Protein AF-A0AAU4BIF1-F1 (afdb_monomer)

Secondary structure (DSSP, 8-state):
------PPPPTT--S-S-TTEEEEEEEEEEETTEEEEEEEEEETTSPPEEEEESSS-EEE-GGGHHHHHHHHHHTT-HHHHHHHHHHHHHHHHHHHHHHH--

Structure (mmCIF, N/CA/C/O backbone):
data_AF-A0AAU4BIF1-F1
#
_entry.id   AF-A0AAU4BIF1-F1
#
loop_
_atom_site.group_PDB
_atom_site.id
_atom_site.type_symbol
_atom_site.label_atom_id
_atom_site.label_alt_id
_atom_site.label_comp_id
_atom_site.label_asym_id
_atom_site.label_entity_id
_atom_site.label_seq_id
_atom_site.pdbx_PDB_ins_code
_atom_site.Cartn_x
_atom_site.Cartn_y
_atom_site.Cartn_z
_atom_site.occupancy
_atom_site.B_iso_or_equiv
_atom_site.auth_seq_id
_atom_site.auth_comp_id
_atom_site.auth_asym_id
_atom_site.auth_atom_id
_atom_site.pdbx_PDB_model_num
ATOM 1 N N . MET A 1 1 ? 4.212 -12.870 -33.145 1.00 35.62 1 MET A N 1
ATOM 2 C CA . MET A 1 1 ? 5.150 -13.172 -32.046 1.00 35.62 1 MET A CA 1
ATOM 3 C C . MET A 1 1 ? 5.516 -11.827 -31.456 1.00 35.62 1 MET A C 1
ATOM 5 O O . MET A 1 1 ? 6.136 -11.054 -32.168 1.00 35.62 1 MET A O 1
ATOM 9 N N . ALA A 1 2 ? 4.993 -11.486 -30.278 1.00 36.75 2 ALA A N 1
ATOM 10 C CA . ALA A 1 2 ? 5.358 -10.242 -29.606 1.00 36.75 2 ALA A CA 1
ATOM 11 C C . ALA A 1 2 ? 6.705 -10.463 -28.908 1.00 36.75 2 ALA A C 1
ATOM 13 O O . ALA A 1 2 ? 6.890 -11.491 -28.252 1.00 36.75 2 ALA A O 1
ATOM 14 N N . GLU A 1 3 ? 7.654 -9.563 -29.144 1.00 36.03 3 GLU A N 1
ATOM 15 C CA . GLU A 1 3 ? 8.948 -9.538 -28.467 1.00 36.03 3 GLU A CA 1
ATOM 16 C C . GLU A 1 3 ? 8.720 -9.413 -26.958 1.00 36.03 3 GLU A C 1
ATOM 18 O O . GLU A 1 3 ? 8.024 -8.510 -26.504 1.00 36.03 3 GLU A O 1
ATOM 23 N N . ARG A 1 4 ? 9.279 -10.351 -26.187 1.00 43.47 4 ARG A N 1
ATOM 24 C CA . ARG A 1 4 ? 9.357 -10.254 -24.728 1.00 43.47 4 ARG A CA 1
ATOM 25 C C . ARG A 1 4 ? 10.383 -9.179 -24.406 1.00 43.47 4 ARG A C 1
ATOM 27 O O . ARG A 1 4 ? 11.581 -9.436 -24.514 1.00 43.47 4 ARG A O 1
ATOM 34 N N . THR A 1 5 ? 9.940 -8.004 -23.995 1.00 43.19 5 THR A N 1
ATOM 35 C CA . THR A 1 5 ? 10.770 -7.095 -23.202 1.00 43.19 5 THR A CA 1
ATOM 36 C C . THR A 1 5 ? 10.719 -7.533 -21.738 1.00 43.19 5 THR A C 1
ATOM 38 O O . THR A 1 5 ? 10.311 -6.775 -20.871 1.00 43.19 5 THR A O 1
ATOM 41 N N . ASP A 1 6 ? 11.134 -8.773 -21.450 1.00 52.78 6 ASP A N 1
ATOM 42 C CA . ASP A 1 6 ? 11.323 -9.227 -20.068 1.00 52.78 6 ASP A CA 1
ATOM 43 C C . ASP A 1 6 ? 12.669 -8.657 -19.582 1.00 52.78 6 ASP A C 1
ATOM 45 O O . ASP A 1 6 ? 13.723 -9.287 -19.711 1.00 52.78 6 ASP A O 1
ATOM 49 N N . GLY A 1 7 ? 12.656 -7.423 -19.074 1.00 59.78 7 GLY A N 1
ATOM 50 C CA . GLY A 1 7 ? 13.744 -6.934 -18.228 1.00 59.78 7 GLY A CA 1
ATOM 51 C C . GLY A 1 7 ? 13.894 -7.835 -16.990 1.00 59.78 7 GLY A C 1
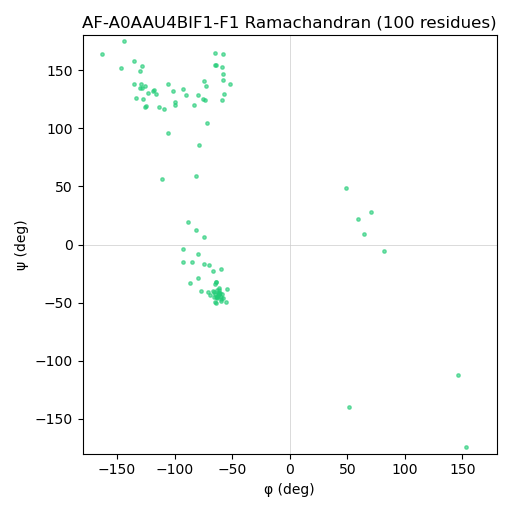ATOM 52 O O . GLY A 1 7 ? 12.922 -8.469 -16.572 1.00 59.78 7 GLY A O 1
ATOM 53 N N . PRO A 1 8 ? 15.096 -7.947 -16.392 1.00 75.62 8 PRO A N 1
ATOM 54 C CA . PRO A 1 8 ? 15.243 -8.667 -15.131 1.00 75.62 8 PRO A CA 1
ATOM 55 C C . PRO A 1 8 ? 14.333 -8.037 -14.073 1.00 75.62 8 PRO A C 1
ATOM 57 O O . PRO A 1 8 ? 14.206 -6.813 -14.022 1.00 75.62 8 PRO A O 1
ATOM 60 N N . CYS A 1 9 ? 13.718 -8.869 -13.226 1.00 85.25 9 CYS A N 1
ATOM 61 C CA . CYS A 1 9 ? 12.862 -8.382 -12.150 1.00 85.25 9 CYS A CA 1
ATOM 62 C C . CYS A 1 9 ? 13.597 -7.329 -11.312 1.00 85.25 9 CYS A C 1
ATOM 64 O O . CYS A 1 9 ? 14.780 -7.516 -10.996 1.00 85.25 9 CYS A O 1
ATOM 66 N N . PRO A 1 10 ? 12.916 -6.240 -10.921 1.00 85.81 10 PRO A N 1
ATOM 67 C CA . PRO A 1 10 ? 13.544 -5.237 -10.091 1.00 85.81 10 PRO A CA 1
ATOM 68 C C . PRO A 1 10 ? 13.896 -5.842 -8.719 1.00 85.81 10 PRO A C 1
ATOM 70 O O . PRO A 1 10 ? 13.231 -6.783 -8.279 1.00 85.81 10 PRO A O 1
ATOM 73 N N . PRO A 1 11 ? 14.907 -5.309 -8.005 1.00 86.94 11 PRO A N 1
ATOM 74 C CA . PRO A 1 11 ? 15.457 -5.940 -6.796 1.00 86.94 11 PRO A CA 1
ATOM 75 C C . PRO A 1 11 ? 14.458 -6.156 -5.655 1.00 86.94 11 PRO A C 1
ATOM 77 O O . PRO A 1 11 ? 14.708 -6.952 -4.755 1.00 86.94 11 PRO A O 1
ATOM 80 N N . TRP A 1 12 ? 13.354 -5.412 -5.665 1.00 89.94 12 TRP A N 1
ATOM 81 C CA . TRP A 1 12 ? 12.286 -5.512 -4.679 1.00 89.94 12 TRP A CA 1
ATOM 82 C C . TRP A 1 12 ? 11.259 -6.601 -5.003 1.00 89.94 12 TRP A C 1
ATOM 84 O O . TRP A 1 12 ? 10.472 -6.932 -4.130 1.00 89.94 12 TRP A O 1
ATOM 94 N N . CYS A 1 13 ? 11.227 -7.121 -6.231 1.00 91.50 13 CYS A N 1
ATOM 95 C CA . CYS A 1 13 ? 10.219 -8.068 -6.694 1.00 91.50 13 CYS A CA 1
ATOM 96 C C . CYS A 1 13 ? 10.438 -9.477 -6.118 1.00 91.50 13 CYS A C 1
ATOM 98 O O . CYS A 1 13 ? 11.564 -9.971 -6.100 1.00 91.50 13 CYS A O 1
ATOM 100 N N . ASP A 1 14 ? 9.350 -10.160 -5.749 1.00 88.50 14 ASP A N 1
ATOM 101 C CA . ASP A 1 14 ? 9.382 -11.540 -5.236 1.00 88.50 14 ASP A CA 1
ATOM 102 C C . ASP A 1 14 ? 9.741 -12.571 -6.329 1.00 88.50 14 ASP A C 1
ATOM 104 O O . ASP A 1 14 ? 10.124 -13.701 -6.029 1.00 88.50 14 ASP A O 1
ATOM 108 N N . GLY A 1 15 ? 9.614 -12.193 -7.606 1.00 82.25 15 GLY A N 1
ATOM 109 C CA . GLY A 1 15 ? 9.981 -13.011 -8.767 1.00 82.25 15 GLY A CA 1
ATOM 110 C C . GLY A 1 15 ? 8.947 -14.056 -9.208 1.00 82.25 15 GLY A C 1
ATOM 111 O O . GLY A 1 15 ? 9.138 -14.667 -10.257 1.00 82.25 15 GLY A O 1
ATOM 112 N N . ASP A 1 16 ? 7.853 -14.245 -8.462 1.00 79.38 16 ASP A N 1
ATOM 113 C CA . ASP A 1 16 ? 6.735 -15.127 -8.833 1.00 79.38 16 ASP A CA 1
ATOM 114 C C . ASP A 1 16 ? 5.507 -14.315 -9.277 1.00 79.38 16 ASP A C 1
ATOM 116 O O . ASP A 1 16 ? 4.735 -13.806 -8.458 1.00 79.38 16 ASP A O 1
ATOM 120 N N . HIS A 1 17 ? 5.357 -14.135 -10.592 1.00 79.69 17 HIS A N 1
ATOM 121 C CA . HIS A 1 17 ? 4.280 -13.351 -11.200 1.00 79.69 17 HIS A CA 1
ATOM 122 C C . HIS A 1 17 ? 4.115 -13.647 -12.708 1.00 79.69 17 HIS A C 1
ATOM 124 O O . HIS A 1 17 ? 5.021 -14.195 -13.343 1.00 79.69 17 HIS A O 1
ATOM 130 N N . PRO A 1 18 ? 2.976 -13.266 -13.323 1.00 78.62 18 PRO A N 1
ATOM 131 C CA . PRO A 1 18 ? 2.824 -13.242 -14.780 1.00 78.62 18 PRO A CA 1
ATOM 132 C C . PRO A 1 18 ? 3.865 -12.345 -15.474 1.00 78.62 18 PRO A C 1
ATOM 134 O O . PRO A 1 18 ? 4.483 -11.494 -14.835 1.00 78.62 18 PRO A O 1
ATOM 137 N N . ALA A 1 19 ? 4.032 -12.511 -16.791 1.00 77.81 19 ALA A N 1
ATOM 138 C CA . ALA A 1 19 ? 4.835 -11.588 -17.600 1.00 77.81 19 ALA A CA 1
ATOM 139 C C . ALA A 1 19 ? 4.291 -10.150 -17.489 1.00 77.81 19 ALA A C 1
ATOM 141 O O . ALA A 1 19 ? 3.082 -9.964 -17.329 1.00 77.81 19 ALA A O 1
ATOM 142 N N . ASP A 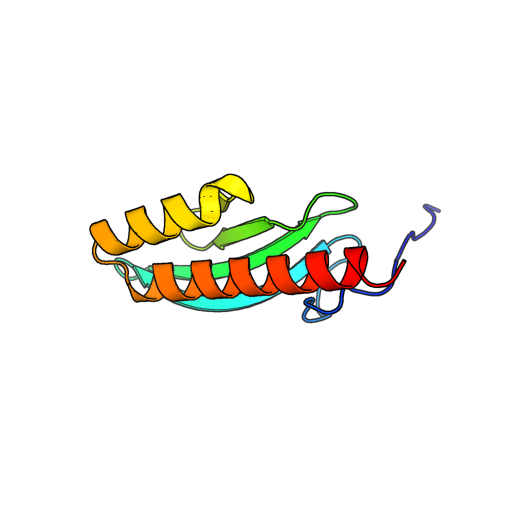1 20 ? 5.184 -9.160 -17.556 1.00 84.00 20 ASP A N 1
ATOM 143 C CA . ASP A 1 20 ? 4.875 -7.723 -17.469 1.00 84.00 20 ASP A CA 1
ATOM 144 C C . ASP A 1 20 ? 4.190 -7.271 -16.165 1.00 84.00 20 ASP A C 1
ATOM 146 O O . ASP A 1 20 ? 3.522 -6.239 -16.119 1.00 84.00 20 ASP A O 1
ATOM 150 N N . VAL A 1 21 ? 4.326 -8.027 -15.078 1.00 88.50 21 VAL A N 1
ATOM 151 C CA . VAL A 1 21 ? 3.873 -7.618 -13.743 1.00 88.50 21 VAL A CA 1
ATOM 152 C C . VAL A 1 21 ? 5.038 -7.793 -12.794 1.00 88.50 21 VAL A C 1
ATOM 154 O O . VAL A 1 21 ? 5.657 -8.835 -12.821 1.00 88.50 21 VAL A O 1
ATOM 157 N N . HIS A 1 22 ? 5.326 -6.840 -11.919 1.00 91.50 22 HIS A N 1
ATOM 158 C CA . HIS A 1 22 ? 6.242 -7.057 -10.801 1.00 91.50 22 HIS A CA 1
ATOM 159 C C . HIS A 1 22 ? 5.492 -6.844 -9.496 1.00 91.50 22 HIS A C 1
ATOM 161 O O . HIS A 1 22 ? 4.755 -5.867 -9.342 1.00 91.50 22 HIS A O 1
ATOM 167 N N . ARG A 1 23 ? 5.651 -7.781 -8.560 1.00 92.88 23 ARG A N 1
ATOM 168 C CA . ARG A 1 23 ? 4.923 -7.796 -7.291 1.00 92.88 23 ARG A CA 1
ATOM 169 C C . ARG A 1 23 ? 5.873 -8.096 -6.143 1.00 92.88 23 ARG A C 1
ATOM 171 O O . ARG A 1 23 ? 6.699 -8.998 -6.248 1.00 92.88 23 ARG A O 1
ATOM 178 N N . ALA A 1 24 ? 5.685 -7.377 -5.044 1.00 93.50 24 ALA A N 1
ATOM 179 C CA . ALA A 1 24 ? 6.260 -7.726 -3.755 1.00 93.50 24 ALA A CA 1
ATOM 180 C C . ALA A 1 24 ? 5.212 -7.631 -2.656 1.00 93.50 24 ALA A C 1
ATOM 182 O O . ALA A 1 24 ? 4.561 -6.593 -2.504 1.00 93.50 24 ALA A O 1
ATOM 18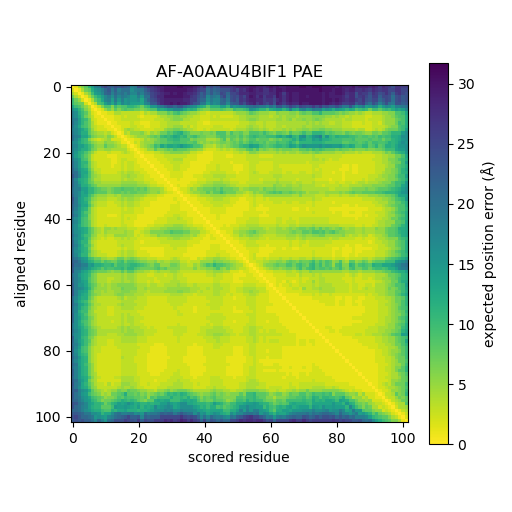3 N N . GLU A 1 25 ? 5.032 -8.699 -1.886 1.00 94.81 25 GLU A N 1
ATOM 184 C CA . GLU A 1 25 ? 4.174 -8.663 -0.707 1.00 94.81 25 GLU A CA 1
ATOM 185 C C . GLU A 1 25 ? 4.916 -8.108 0.509 1.00 94.81 25 GLU A C 1
ATOM 187 O O . GLU A 1 25 ? 5.901 -8.662 0.989 1.00 94.81 25 GLU A O 1
ATOM 192 N N . ILE A 1 26 ? 4.399 -7.010 1.059 1.00 96.31 26 ILE A N 1
ATOM 193 C CA . ILE A 1 26 ? 4.978 -6.369 2.246 1.00 96.31 26 ILE A CA 1
ATOM 194 C C . ILE A 1 26 ? 4.427 -7.000 3.527 1.00 96.31 26 ILE A C 1
ATOM 196 O O . ILE A 1 26 ? 5.117 -7.084 4.551 1.00 96.31 26 ILE A O 1
ATOM 200 N N . GLY A 1 27 ? 3.169 -7.431 3.467 1.00 96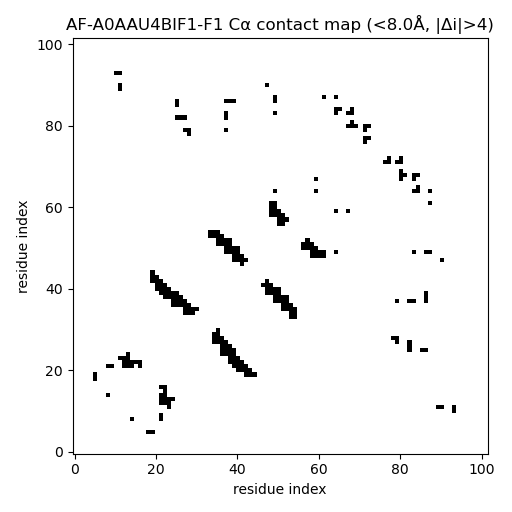.31 27 GLY A N 1
ATOM 201 C CA . GLY A 1 27 ? 2.477 -8.157 4.518 1.00 96.31 27 GLY A CA 1
ATOM 202 C C . GLY A 1 27 ? 0.971 -7.947 4.459 1.00 96.31 27 GLY A C 1
ATOM 203 O O . GLY A 1 27 ? 0.438 -7.293 3.560 1.00 96.31 27 GLY A O 1
ATOM 204 N N . HIS A 1 28 ? 0.285 -8.480 5.461 1.00 95.62 28 HIS A N 1
ATOM 205 C CA . HIS A 1 28 ? -1.164 -8.423 5.570 1.00 95.62 28 HIS A CA 1
ATOM 206 C C . HIS A 1 28 ? -1.610 -8.062 6.986 1.00 95.62 28 HIS A C 1
ATOM 208 O O . HIS A 1 28 ? -0.888 -8.252 7.962 1.00 95.62 28 HIS A O 1
ATOM 214 N N . THR A 1 29 ? -2.828 -7.549 7.093 1.00 94.44 29 THR A N 1
ATOM 215 C CA . THR A 1 29 ? -3.511 -7.272 8.359 1.00 94.44 29 THR A CA 1
ATOM 216 C C . THR A 1 29 ? -5.006 -7.548 8.216 1.00 94.44 29 THR A C 1
ATOM 218 O O . THR A 1 29 ? -5.481 -7.883 7.132 1.00 94.44 29 THR A O 1
ATOM 221 N N . THR A 1 30 ? -5.761 -7.449 9.307 1.00 91.62 30 THR A N 1
ATOM 222 C CA . THR A 1 30 ? -7.213 -7.664 9.300 1.00 91.62 30 THR A CA 1
ATOM 223 C C . THR A 1 30 ? -7.941 -6.384 9.682 1.00 91.62 30 THR A C 1
ATOM 225 O O . THR A 1 30 ? -7.653 -5.799 10.721 1.00 91.62 30 THR A O 1
ATOM 228 N N . LEU A 1 31 ? -8.925 -5.994 8.873 1.00 87.00 31 LEU A N 1
ATOM 229 C CA . LEU A 1 31 ? -9.854 -4.901 9.145 1.00 87.00 31 LEU A CA 1
ATOM 230 C C . LEU A 1 31 ? -11.281 -5.438 9.034 1.00 87.00 31 LEU A C 1
ATOM 232 O O . LEU A 1 31 ? -11.664 -5.932 7.977 1.00 87.00 31 LEU A O 1
ATOM 236 N N . GLU A 1 32 ? -12.057 -5.375 10.118 1.00 86.00 32 GLU A N 1
ATOM 237 C CA . GLU A 1 32 ? -13.464 -5.822 10.145 1.00 86.00 32 GLU A CA 1
ATOM 238 C C . GLU A 1 32 ? -13.679 -7.226 9.535 1.00 86.00 32 GLU A C 1
ATOM 240 O O . GLU A 1 32 ? -14.537 -7.438 8.680 1.00 86.00 32 GLU A O 1
ATOM 245 N N . ALA A 1 33 ? -12.855 -8.194 9.954 1.00 87.00 33 ALA A N 1
ATOM 246 C CA . ALA A 1 33 ? -12.837 -9.576 9.451 1.00 87.00 33 ALA A CA 1
ATOM 247 C C . ALA A 1 33 ? -12.449 -9.753 7.966 1.00 87.00 33 ALA A C 1
ATOM 249 O O . ALA A 1 33 ? -12.527 -10.863 7.441 1.00 87.00 33 ALA A O 1
ATOM 250 N N . LYS A 1 34 ? -11.979 -8.699 7.291 1.00 90.38 34 LYS A N 1
ATOM 251 C CA . LYS A 1 34 ? -11.383 -8.780 5.954 1.00 90.38 34 LYS A CA 1
ATOM 252 C C . LYS A 1 34 ? -9.868 -8.727 6.054 1.00 90.38 34 LYS A C 1
ATOM 254 O O . LYS A 1 34 ? -9.314 -7.841 6.703 1.00 90.38 34 LYS A O 1
ATOM 259 N N . THR A 1 35 ? -9.196 -9.642 5.367 1.00 93.50 35 THR A N 1
ATOM 260 C CA . THR A 1 35 ? -7.746 -9.566 5.187 1.00 93.50 35 THR A CA 1
ATOM 261 C C . THR A 1 35 ? -7.426 -8.489 4.157 1.00 93.50 35 THR A C 1
ATOM 263 O O . THR A 1 35 ? -7.943 -8.509 3.039 1.00 93.50 35 THR A O 1
ATOM 266 N N . LEU A 1 36 ? -6.583 -7.544 4.554 1.00 94.94 36 LEU A N 1
ATOM 267 C CA . LEU A 1 36 ? -5.964 -6.560 3.680 1.00 94.94 36 LEU A CA 1
ATOM 268 C C . LEU A 1 36 ? -4.504 -6.944 3.480 1.00 94.94 36 LEU A C 1
ATOM 270 O O . LEU A 1 36 ? -3.829 -7.319 4.434 1.00 94.94 36 LEU A O 1
ATOM 274 N N . MET A 1 37 ? -4.015 -6.819 2.258 1.00 95.88 37 MET A N 1
ATOM 275 C CA . MET A 1 37 ? -2.632 -7.061 1.877 1.00 95.88 37 MET A CA 1
ATOM 276 C C . MET A 1 37 ? -2.043 -5.762 1.349 1.00 95.88 37 MET A C 1
ATOM 278 O O . MET A 1 37 ? -2.655 -5.103 0.505 1.00 95.88 37 MET A O 1
ATOM 282 N N . VAL A 1 38 ? -0.852 -5.413 1.818 1.00 97.06 38 VAL A N 1
ATOM 283 C CA . VAL A 1 38 ? -0.064 -4.319 1.254 1.00 97.06 38 VAL A CA 1
ATOM 284 C C . VAL A 1 38 ? 0.980 -4.926 0.336 1.00 97.06 38 VAL A C 1
ATOM 286 O O . VAL A 1 38 ? 1.782 -5.762 0.756 1.00 97.06 38 VAL A O 1
ATOM 289 N N . VAL A 1 39 ? 0.957 -4.507 -0.921 1.00 95.06 39 VAL A N 1
ATOM 290 C CA . VAL A 1 39 ? 1.873 -4.976 -1.955 1.00 95.06 39 VAL A CA 1
ATOM 291 C C . VAL A 1 39 ? 2.489 -3.788 -2.674 1.00 95.06 39 VAL A C 1
ATOM 293 O O . VAL A 1 39 ? 1.858 -2.743 -2.812 1.00 95.06 39 VAL A O 1
ATOM 296 N N . VAL A 1 40 ? 3.711 -3.946 -3.158 1.00 94.56 40 VAL A N 1
ATOM 297 C CA . VAL A 1 40 ? 4.236 -3.099 -4.227 1.00 94.56 40 VAL A CA 1
ATOM 298 C C . VAL A 1 40 ? 3.875 -3.776 -5.538 1.00 94.56 40 VAL A C 1
ATOM 300 O O . VAL A 1 40 ? 4.114 -4.974 -5.698 1.00 94.56 40 VAL A O 1
ATOM 303 N N . LEU A 1 41 ? 3.264 -3.026 -6.448 1.00 93.12 41 LEU A N 1
ATOM 304 C CA . LEU A 1 41 ? 2.826 -3.527 -7.742 1.00 93.12 41 LEU A CA 1
ATOM 305 C C . LEU A 1 41 ? 3.320 -2.607 -8.854 1.00 93.12 41 LEU A C 1
ATOM 307 O O . LEU A 1 41 ? 3.175 -1.389 -8.775 1.00 93.12 41 LEU A O 1
ATOM 311 N N . GLN A 1 42 ? 3.856 -3.208 -9.904 1.00 92.19 42 GLN A N 1
ATOM 312 C CA . GLN A 1 42 ? 4.182 -2.557 -11.162 1.00 92.19 42 GLN A CA 1
ATOM 313 C C . GLN A 1 42 ? 3.572 -3.383 -12.293 1.00 92.19 42 GLN A C 1
ATOM 315 O O . GLN A 1 42 ? 3.613 -4.612 -12.246 1.00 92.19 42 GLN A O 1
ATOM 320 N N . VAL A 1 43 ? 2.988 -2.723 -13.289 1.00 89.75 43 VAL A N 1
ATOM 321 C CA . VAL A 1 43 ? 2.416 -3.378 -14.471 1.00 89.75 43 VAL A CA 1
ATOM 322 C C . VAL A 1 43 ? 2.998 -2.716 -15.713 1.00 89.75 43 VAL A C 1
ATOM 324 O O . VAL A 1 43 ? 2.916 -1.493 -15.855 1.00 89.75 43 VAL A O 1
ATOM 327 N N . GLY A 1 44 ? 3.583 -3.523 -16.595 1.00 87.25 44 GLY A N 1
ATOM 328 C CA . GLY A 1 44 ? 4.381 -3.080 -17.734 1.00 87.25 44 GLY A CA 1
ATOM 329 C C . GLY A 1 44 ? 5.467 -2.089 -17.314 1.00 87.25 44 GLY A C 1
ATOM 330 O O . GLY A 1 44 ? 6.041 -2.193 -16.231 1.00 87.25 44 GLY A O 1
ATOM 331 N N . ASP A 1 45 ? 5.662 -1.064 -18.140 1.00 83.62 45 ASP A N 1
ATOM 332 C CA . ASP A 1 45 ? 6.608 0.031 -17.887 1.00 83.62 45 ASP A CA 1
ATOM 333 C C . ASP A 1 45 ? 6.055 1.114 -16.936 1.00 83.62 45 ASP A C 1
ATOM 335 O O . ASP A 1 45 ? 6.606 2.212 -16.843 1.00 83.62 45 ASP A O 1
ATOM 339 N N . GLY A 1 46 ? 4.932 0.851 -16.254 1.00 86.12 46 GLY A N 1
ATOM 340 C CA . GLY A 1 46 ? 4.341 1.783 -15.293 1.00 86.12 46 GLY A CA 1
ATOM 341 C C . GLY A 1 46 ? 5.233 2.017 -14.071 1.00 86.12 46 GLY A C 1
ATOM 342 O O . GLY A 1 46 ? 6.152 1.246 -13.798 1.00 86.12 46 GLY A O 1
ATOM 343 N N . GLU A 1 47 ? 4.951 3.067 -13.295 1.00 89.06 47 GLU A N 1
ATOM 344 C CA . GLU A 1 47 ? 5.672 3.307 -12.040 1.00 89.06 47 GLU A CA 1
ATOM 345 C C . GLU A 1 47 ? 5.253 2.300 -10.948 1.00 89.06 47 GLU A C 1
ATOM 347 O O . GLU A 1 47 ? 4.054 2.051 -10.760 1.00 89.06 47 GLU A O 1
ATOM 352 N N . PRO A 1 48 ? 6.209 1.741 -10.182 1.00 91.50 48 PRO A N 1
ATOM 353 C CA . PRO A 1 48 ? 5.899 0.925 -9.015 1.00 91.50 48 PRO A CA 1
ATOM 354 C C . PRO A 1 48 ? 5.036 1.686 -8.002 1.00 91.50 48 PRO A C 1
ATOM 356 O O . PRO A 1 48 ? 5.366 2.797 -7.589 1.00 91.50 48 PRO A O 1
ATOM 359 N N . THR A 1 49 ? 3.941 1.068 -7.571 1.00 94.06 49 THR A N 1
ATOM 360 C CA . THR A 1 49 ? 2.909 1.695 -6.738 1.00 94.06 49 THR A CA 1
ATOM 361 C C . THR A 1 49 ? 2.665 0.873 -5.474 1.00 94.06 49 THR A C 1
ATOM 363 O O . THR A 1 49 ? 2.540 -0.353 -5.532 1.00 94.06 49 THR A O 1
ATOM 366 N N . VAL A 1 50 ? 2.545 1.538 -4.319 1.00 96.56 50 VAL A N 1
ATOM 367 C CA . VAL A 1 50 ? 2.074 0.881 -3.089 1.00 96.56 50 VAL A CA 1
ATOM 368 C C . VAL A 1 50 ? 0.576 0.652 -3.213 1.00 96.56 50 VAL A C 1
ATOM 370 O O . VAL A 1 50 ? -0.189 1.584 -3.441 1.00 96.56 50 VAL A O 1
ATOM 373 N N . THR A 1 51 ? 0.156 -0.593 -3.055 1.00 95.94 51 THR A N 1
ATOM 374 C CA . THR A 1 51 ? -1.227 -1.015 -3.232 1.00 95.94 51 THR A CA 1
ATOM 375 C C . THR A 1 51 ? -1.742 -1.685 -1.967 1.00 95.94 51 THR A C 1
ATOM 377 O O . THR A 1 51 ? -1.117 -2.606 -1.444 1.00 95.94 51 THR A O 1
ATOM 380 N N . ILE A 1 52 ? -2.914 -1.261 -1.500 1.00 95.31 52 ILE A N 1
ATOM 381 C CA . ILE A 1 52 ? -3.687 -1.954 -0.467 1.00 95.31 52 ILE A CA 1
ATOM 382 C C . ILE A 1 52 ? -4.780 -2.746 -1.185 1.00 95.31 52 ILE A C 1
ATOM 384 O O . ILE A 1 52 ? -5.595 -2.170 -1.905 1.00 95.31 52 ILE A O 1
ATOM 388 N N . SER A 1 53 ? -4.785 -4.065 -1.015 1.00 90.75 53 SER A N 1
ATOM 389 C CA . SER A 1 53 ? -5.680 -4.998 -1.709 1.00 90.75 53 SER A CA 1
ATOM 390 C C . SER A 1 53 ? -6.403 -5.921 -0.727 1.00 90.75 53 SER A C 1
ATOM 392 O O . SER A 1 53 ? -5.919 -6.170 0.372 1.00 90.75 53 SER A O 1
ATOM 394 N N . GLY A 1 54 ? -7.582 -6.420 -1.095 1.00 84.75 54 GLY A N 1
ATOM 395 C CA . GLY A 1 54 ? -8.425 -7.254 -0.236 1.00 84.75 54 GLY A CA 1
ATOM 396 C C . GLY A 1 54 ? -9.897 -6.983 -0.526 1.00 84.75 54 GLY A C 1
ATOM 397 O O . GLY A 1 54 ? -10.377 -7.269 -1.618 1.00 84.75 54 GLY A O 1
ATOM 398 N N . GLY A 1 55 ? -10.613 -6.378 0.427 1.00 76.44 55 GLY A N 1
ATOM 399 C CA . GLY A 1 55 ? -12.001 -5.926 0.227 1.00 76.44 55 GLY A CA 1
ATOM 400 C C . GLY A 1 55 ? -12.156 -4.593 -0.518 1.00 76.44 55 GLY A C 1
ATOM 401 O O . GLY A 1 55 ? -13.277 -4.203 -0.834 1.00 76.44 55 GLY A O 1
ATOM 402 N N . LEU A 1 56 ? -11.046 -3.897 -0.755 1.00 76.38 56 LEU A N 1
ATOM 403 C CA . LEU A 1 56 ? -10.926 -2.645 -1.495 1.00 76.38 56 LEU A CA 1
ATOM 404 C C . LEU A 1 56 ? -9.567 -2.663 -2.206 1.00 76.38 56 LEU A C 1
ATOM 406 O O . LEU A 1 56 ? -8.635 -3.310 -1.725 1.00 76.38 56 LEU A O 1
ATOM 410 N N . TYR A 1 57 ? -9.474 -1.971 -3.339 1.00 87.81 57 TYR A N 1
ATOM 411 C CA . TYR A 1 57 ? -8.224 -1.746 -4.053 1.00 87.81 57 TYR A CA 1
ATOM 412 C C . TYR A 1 57 ? -7.886 -0.257 -4.005 1.00 87.81 57 TYR A C 1
ATOM 414 O O . TYR A 1 57 ? -8.655 0.563 -4.507 1.00 87.81 57 TYR A O 1
ATOM 422 N N . ILE A 1 58 ? -6.751 0.084 -3.396 1.00 92.31 58 ILE A N 1
ATOM 423 C CA . ILE A 1 58 ? -6.219 1.449 -3.346 1.00 92.31 58 ILE A CA 1
ATOM 424 C C . ILE A 1 58 ? -4.791 1.407 -3.875 1.00 92.31 58 ILE A C 1
ATOM 426 O O . ILE A 1 58 ? -3.951 0.743 -3.273 1.00 92.31 58 ILE A O 1
ATOM 430 N N . GLY A 1 59 ? -4.517 2.122 -4.965 1.00 92.56 59 GLY A N 1
ATOM 431 C CA . GLY A 1 59 ? -3.155 2.455 -5.383 1.00 92.56 59 GLY A CA 1
ATOM 432 C C . GLY A 1 59 ? -2.763 3.817 -4.815 1.00 92.56 59 GLY A C 1
ATOM 433 O O . GLY A 1 59 ? -3.562 4.748 -4.876 1.00 92.56 59 GLY A O 1
ATOM 434 N N . LEU A 1 60 ? -1.566 3.920 -4.244 1.00 93.12 60 LEU A N 1
ATOM 435 C CA . LEU A 1 60 ? -1.049 5.140 -3.629 1.00 93.12 60 LEU A CA 1
ATOM 436 C C . LEU A 1 60 ? 0.063 5.726 -4.491 1.00 93.12 60 LEU A C 1
ATOM 438 O O . LEU A 1 60 ? 1.128 5.106 -4.633 1.00 93.12 60 LEU A O 1
ATOM 442 N N . HIS A 1 61 ? -0.155 6.933 -5.016 1.00 90.31 61 HIS A N 1
ATOM 443 C CA . HIS A 1 61 ? 0.930 7.671 -5.647 1.00 90.31 61 HIS A CA 1
ATOM 444 C C . HIS A 1 61 ? 1.998 8.006 -4.615 1.00 90.31 61 HIS A C 1
ATOM 446 O O . HIS A 1 61 ? 1.742 8.083 -3.416 1.00 90.31 61 HIS A O 1
ATOM 452 N N . ARG A 1 62 ? 3.224 8.182 -5.104 1.00 86.25 62 ARG A N 1
ATOM 453 C CA . ARG A 1 62 ? 4.404 8.384 -4.265 1.00 86.25 62 ARG A CA 1
ATOM 454 C C . ARG A 1 62 ? 4.259 9.542 -3.280 1.00 86.25 62 ARG A C 1
ATOM 456 O O . ARG A 1 62 ? 4.709 9.421 -2.145 1.00 86.25 62 ARG A O 1
ATOM 463 N N . ASP A 1 63 ? 3.629 10.625 -3.714 1.00 90.75 63 ASP A N 1
ATOM 464 C CA . ASP A 1 63 ? 3.453 11.821 -2.891 1.00 90.75 63 ASP A CA 1
ATOM 465 C C . ASP A 1 63 ? 2.382 11.626 -1.800 1.00 90.75 63 ASP A C 1
ATOM 467 O O . ASP A 1 63 ? 2.393 12.341 -0.805 1.00 90.75 63 ASP A O 1
ATOM 471 N N . ASP A 1 64 ? 1.528 10.601 -1.924 1.00 94.12 64 ASP A N 1
ATOM 472 C CA . ASP A 1 64 ? 0.432 10.313 -0.989 1.00 94.12 64 ASP A CA 1
ATOM 473 C C . ASP A 1 64 ? 0.832 9.330 0.128 1.00 94.12 64 ASP A C 1
ATOM 475 O O . ASP A 1 64 ? 0.015 8.992 0.988 1.00 94.12 64 ASP A O 1
ATOM 479 N N . HIS A 1 65 ? 2.058 8.787 0.110 1.00 95.25 65 HIS A N 1
ATOM 480 C CA . HIS A 1 65 ? 2.454 7.713 1.035 1.00 95.25 65 HIS A CA 1
ATOM 481 C C . HIS A 1 65 ? 2.431 8.173 2.494 1.00 95.25 65 HIS A C 1
ATOM 483 O O . HIS A 1 65 ? 1.883 7.465 3.341 1.00 95.25 65 HIS A O 1
ATOM 489 N N . ASP A 1 66 ? 2.981 9.353 2.781 1.00 96.31 66 ASP A N 1
ATOM 490 C CA . ASP A 1 66 ? 3.037 9.900 4.141 1.00 96.31 66 ASP A CA 1
ATOM 491 C C . ASP A 1 66 ? 1.641 10.305 4.642 1.00 96.31 66 ASP A C 1
ATOM 493 O O . ASP A 1 66 ? 1.258 9.928 5.754 1.00 96.31 66 ASP A O 1
ATOM 497 N N . ASP A 1 67 ? 0.840 10.953 3.790 1.00 97.06 67 ASP A N 1
ATOM 498 C CA . ASP A 1 67 ? -0.547 11.330 4.090 1.00 97.06 67 ASP A CA 1
ATOM 499 C C . ASP A 1 67 ? -1.415 10.096 4.378 1.00 97.06 67 ASP A C 1
ATOM 501 O O . ASP A 1 67 ? -2.205 10.075 5.325 1.00 97.06 67 ASP A O 1
ATOM 505 N N . MET A 1 68 ? -1.243 9.017 3.605 1.00 96.81 68 MET A N 1
ATOM 506 C CA . MET A 1 68 ? -1.949 7.758 3.844 1.00 96.81 68 MET A CA 1
ATOM 507 C C . MET A 1 68 ? -1.521 7.110 5.166 1.00 96.81 68 MET A C 1
ATOM 509 O O . MET A 1 68 ? -2.360 6.594 5.906 1.00 96.81 68 MET A O 1
ATOM 513 N N . VAL A 1 69 ? -0.229 7.138 5.500 1.00 97.56 69 VAL A N 1
ATOM 514 C CA . VAL A 1 69 ? 0.276 6.635 6.788 1.00 97.56 69 VAL A CA 1
ATOM 515 C C . VAL A 1 69 ? -0.319 7.425 7.957 1.00 97.56 69 VAL A C 1
ATOM 517 O O . VAL A 1 69 ? -0.726 6.820 8.957 1.00 97.56 69 VAL A O 1
ATOM 520 N N . GLU A 1 70 ? -0.399 8.751 7.847 1.00 97.75 70 GLU A N 1
ATOM 521 C CA . GLU A 1 70 ? -1.023 9.608 8.857 1.00 97.75 70 GLU A CA 1
ATOM 522 C C . GLU A 1 70 ? -2.522 9.313 8.990 1.00 97.75 70 GLU A C 1
ATOM 524 O O . GLU A 1 70 ? -2.994 9.026 10.095 1.00 97.75 70 GLU A O 1
ATOM 529 N N . LEU A 1 71 ? -3.254 9.276 7.873 1.00 96.94 71 LEU A N 1
ATOM 530 C CA . LEU A 1 71 ? -4.684 8.978 7.845 1.00 96.94 71 LEU A CA 1
ATOM 531 C C . LEU A 1 71 ? -4.992 7.635 8.515 1.00 96.94 71 LEU A C 1
ATOM 533 O O . LEU A 1 71 ? -5.847 7.556 9.397 1.00 96.94 71 LEU A O 1
ATOM 537 N N . LEU A 1 72 ? -4.266 6.578 8.146 1.00 95.69 72 LEU A N 1
ATOM 538 C CA . LEU A 1 72 ? -4.432 5.251 8.738 1.00 95.69 72 LEU A CA 1
ATOM 539 C C . LEU A 1 72 ? -4.135 5.251 10.241 1.00 95.69 72 LEU A C 1
ATOM 541 O O . LEU A 1 72 ? -4.833 4.583 11.003 1.00 95.69 72 LEU A O 1
ATOM 545 N N . THR A 1 73 ? -3.141 6.022 10.683 1.00 96.88 73 THR A N 1
ATOM 546 C CA . THR A 1 73 ? -2.826 6.170 12.110 1.00 96.88 73 THR A CA 1
ATOM 547 C C . THR A 1 73 ? -3.978 6.843 12.861 1.00 96.88 73 THR A C 1
ATOM 549 O O . THR A 1 73 ? -4.401 6.338 13.902 1.00 96.88 73 THR A O 1
ATOM 552 N N . ILE A 1 74 ? -4.540 7.925 12.312 1.00 97.75 74 ILE A N 1
ATOM 553 C CA . ILE A 1 74 ? -5.696 8.639 12.881 1.00 97.75 74 ILE A CA 1
ATOM 554 C C . ILE A 1 74 ? -6.938 7.738 12.922 1.00 97.75 74 ILE A C 1
ATOM 556 O O . ILE A 1 74 ? -7.672 7.734 13.909 1.00 97.75 74 ILE A O 1
ATOM 560 N N . CYS A 1 75 ? -7.148 6.915 11.893 1.00 94.75 75 CYS A N 1
ATOM 561 C CA . CYS A 1 75 ? -8.240 5.942 11.825 1.00 94.75 75 CYS A CA 1
ATOM 562 C C . CYS A 1 75 ? -8.039 4.703 12.721 1.00 94.75 75 CYS A C 1
ATOM 564 O O . CYS A 1 75 ? -8.822 3.753 12.637 1.00 94.75 75 CYS A O 1
ATOM 566 N N . GLY A 1 76 ? -6.999 4.674 13.563 1.00 95.56 76 GLY A N 1
ATOM 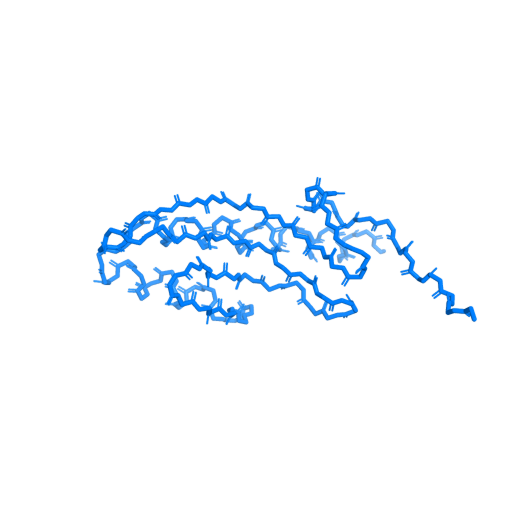567 C CA . GLY A 1 76 ? -6.739 3.562 14.476 1.00 95.56 76 GLY A CA 1
ATOM 568 C C . GLY A 1 76 ? -6.271 2.287 13.771 1.00 95.56 76 GLY A C 1
ATOM 569 O O . GLY A 1 76 ? -6.493 1.193 14.283 1.00 95.56 76 GLY A O 1
ATOM 570 N N . GLN A 1 77 ? -5.614 2.419 12.613 1.00 95.44 77 GLN A N 1
ATOM 571 C CA . GLN A 1 77 ? -5.065 1.322 11.807 1.00 95.44 77 GLN A CA 1
ATOM 572 C C . GLN A 1 77 ? -3.522 1.317 11.809 1.00 95.44 77 GLN A C 1
ATOM 574 O O . GLN A 1 77 ? -2.901 1.359 10.741 1.00 95.44 77 GLN A O 1
ATOM 579 N N . PRO A 1 78 ? -2.857 1.254 12.982 1.00 95.44 78 PRO A N 1
ATOM 580 C CA . PRO A 1 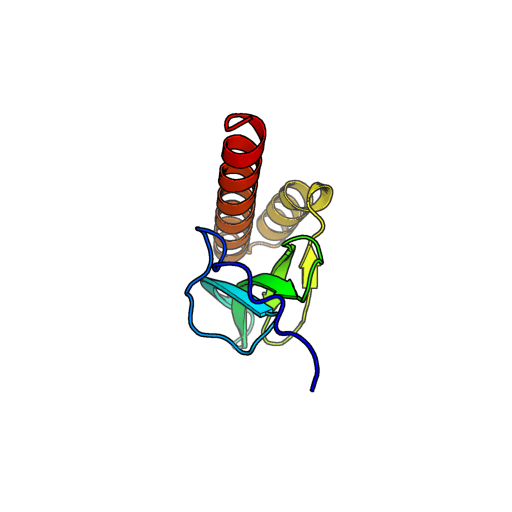78 ? -1.406 1.428 13.079 1.00 95.44 78 PRO A CA 1
ATOM 581 C C . PRO A 1 78 ? -0.622 0.327 12.358 1.00 95.44 78 PRO A C 1
ATOM 583 O O . PRO A 1 78 ? 0.447 0.588 11.813 1.00 95.44 78 PRO A O 1
ATOM 586 N N . GLU A 1 79 ? -1.151 -0.897 12.315 1.00 96.19 79 GLU A N 1
ATOM 587 C CA . GLU A 1 79 ? -0.487 -2.001 11.620 1.00 96.19 79 GLU A CA 1
ATOM 588 C C . GLU A 1 79 ? -0.540 -1.820 10.100 1.00 96.19 79 GLU A C 1
ATOM 590 O O . GLU A 1 79 ? 0.466 -2.013 9.420 1.00 96.19 79 GLU A O 1
ATOM 595 N N . LEU A 1 80 ? -1.677 -1.365 9.561 1.00 95.69 80 LEU A N 1
ATOM 596 C CA . LEU A 1 80 ? -1.779 -1.049 8.137 1.00 95.69 80 LEU A CA 1
ATOM 597 C C . LEU A 1 80 ? -0.863 0.127 7.772 1.00 95.69 80 LEU A C 1
ATOM 599 O O . LEU A 1 80 ? -0.140 0.050 6.782 1.00 95.69 80 LEU A O 1
ATOM 603 N N . ALA A 1 81 ? -0.819 1.167 8.612 1.00 97.25 81 ALA A N 1
ATOM 604 C CA . ALA A 1 81 ? 0.088 2.302 8.443 1.00 97.25 81 ALA A CA 1
ATOM 605 C C . ALA A 1 81 ? 1.564 1.862 8.434 1.00 97.25 81 ALA A C 1
ATOM 607 O O . ALA A 1 81 ? 2.347 2.302 7.592 1.00 97.25 81 ALA A O 1
ATOM 608 N N . ARG A 1 82 ? 1.949 0.941 9.329 1.00 98.19 82 ARG A N 1
ATOM 609 C CA . ARG A 1 82 ? 3.300 0.362 9.376 1.00 98.19 82 ARG A CA 1
ATOM 610 C C . ARG A 1 82 ? 3.645 -0.386 8.089 1.00 98.19 82 ARG A C 1
ATOM 612 O O . ARG A 1 82 ? 4.765 -0.259 7.598 1.00 98.19 82 ARG A O 1
ATOM 619 N N . LEU A 1 83 ? 2.708 -1.162 7.544 1.00 97.88 83 LEU A N 1
ATOM 620 C CA . LEU A 1 83 ? 2.905 -1.883 6.284 1.00 97.88 83 LEU A CA 1
ATOM 621 C C . LEU A 1 83 ? 3.051 -0.921 5.096 1.00 97.88 83 LEU A C 1
ATOM 623 O O . LEU A 1 83 ? 3.986 -1.084 4.315 1.00 97.88 83 LEU A O 1
ATOM 627 N N . VAL A 1 84 ? 2.203 0.110 4.996 1.00 97.38 84 VAL A N 1
ATOM 628 C CA . VAL A 1 84 ? 2.311 1.144 3.946 1.00 97.38 84 VAL A CA 1
ATOM 629 C C . VAL A 1 84 ? 3.653 1.870 4.029 1.00 97.38 84 VAL A C 1
ATOM 631 O O . VAL A 1 84 ? 4.339 1.994 3.018 1.00 97.38 84 VAL A O 1
ATOM 634 N N . ARG A 1 85 ? 4.091 2.262 5.232 1.00 98.12 85 ARG A N 1
ATOM 635 C CA . ARG A 1 85 ? 5.397 2.907 5.432 1.00 98.12 85 ARG A CA 1
ATOM 636 C C . ARG A 1 85 ? 6.555 2.034 4.951 1.00 98.12 85 ARG A C 1
ATOM 638 O O . ARG A 1 85 ? 7.420 2.513 4.229 1.00 98.12 85 ARG A O 1
ATOM 645 N N . ARG A 1 86 ? 6.555 0.744 5.302 1.00 97.31 86 ARG A N 1
ATOM 646 C CA . ARG A 1 86 ? 7.593 -0.199 4.849 1.00 97.31 86 ARG A CA 1
ATOM 647 C C . ARG A 1 86 ? 7.617 -0.335 3.326 1.00 97.31 86 ARG A C 1
ATOM 649 O O . ARG A 1 86 ? 8.694 -0.422 2.745 1.00 97.31 86 ARG A O 1
ATOM 656 N N . ALA A 1 87 ? 6.446 -0.343 2.690 1.00 96.69 87 ALA A N 1
ATOM 657 C CA . ALA A 1 87 ? 6.326 -0.377 1.235 1.00 96.69 87 ALA A CA 1
ATOM 658 C C . ALA A 1 87 ? 6.926 0.887 0.589 1.00 96.69 87 ALA A C 1
ATOM 660 O O . ALA A 1 87 ? 7.720 0.796 -0.346 1.00 96.69 87 ALA A O 1
ATOM 661 N N . ALA A 1 88 ? 6.598 2.062 1.134 1.00 95.50 88 ALA A N 1
ATOM 662 C CA . ALA A 1 88 ? 7.119 3.348 0.681 1.00 95.50 88 ALA A CA 1
ATOM 663 C C . ALA A 1 88 ? 8.647 3.449 0.848 1.00 95.50 88 ALA A C 1
ATOM 665 O O . ALA A 1 88 ? 9.356 3.860 -0.071 1.00 95.50 88 ALA A O 1
ATOM 666 N N . GLU A 1 89 ? 9.178 3.013 1.995 1.00 94.25 89 GLU A N 1
ATOM 667 C CA . GLU A 1 89 ? 10.619 2.976 2.271 1.00 94.25 89 GLU A CA 1
ATOM 668 C C . GLU A 1 89 ? 11.372 2.060 1.297 1.00 94.25 89 GLU A C 1
ATOM 670 O O . GLU A 1 89 ? 12.442 2.436 0.808 1.00 94.25 89 GLU A O 1
ATOM 675 N N . MET A 1 90 ? 10.800 0.892 0.981 1.00 92.50 90 MET A N 1
ATOM 676 C CA . MET A 1 90 ? 11.343 -0.043 -0.006 1.00 92.50 90 MET A CA 1
ATOM 677 C C . MET A 1 90 ? 11.445 0.609 -1.390 1.00 92.50 90 MET A C 1
ATOM 679 O O . MET A 1 90 ? 12.516 0.587 -1.998 1.00 92.50 90 MET A O 1
ATOM 683 N N . LEU A 1 91 ? 10.374 1.258 -1.860 1.00 90.75 91 LEU A N 1
ATOM 684 C CA . LEU A 1 91 ? 10.381 1.975 -3.140 1.00 90.75 91 LEU A CA 1
ATOM 685 C C . LEU A 1 91 ? 11.384 3.136 -3.151 1.00 90.75 91 LEU A C 1
ATOM 687 O O . LEU A 1 91 ? 12.127 3.323 -4.116 1.00 90.75 91 LEU A O 1
ATOM 691 N N . ALA A 1 92 ? 11.459 3.896 -2.059 1.00 89.06 92 ALA A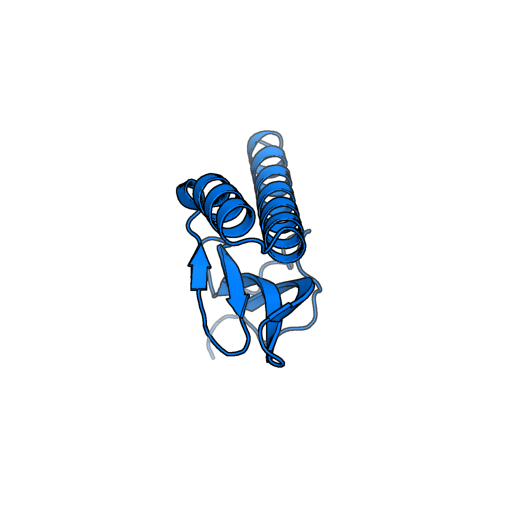 N 1
ATOM 692 C CA . ALA A 1 92 ? 12.392 5.008 -1.939 1.00 89.06 92 ALA A CA 1
ATOM 693 C C . ALA A 1 92 ? 13.863 4.554 -1.945 1.00 89.06 92 ALA A C 1
ATOM 695 O O . ALA A 1 92 ? 14.719 5.292 -2.439 1.00 89.06 92 ALA A O 1
ATOM 696 N N . ALA A 1 93 ? 14.179 3.378 -1.390 1.00 84.44 93 ALA A N 1
ATOM 697 C CA . ALA A 1 93 ? 15.526 2.805 -1.421 1.00 84.44 93 ALA A CA 1
ATOM 698 C C . ALA A 1 9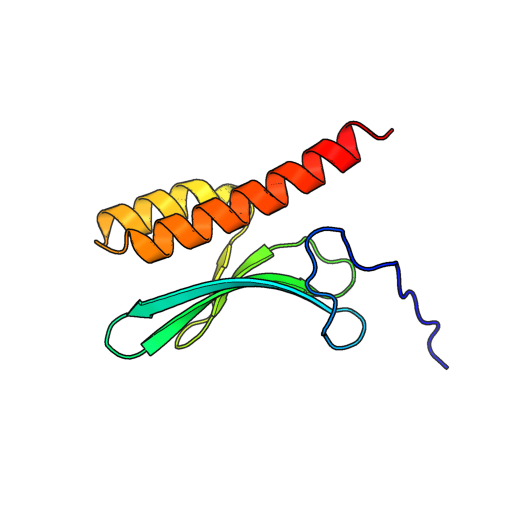3 ? 15.960 2.475 -2.856 1.00 84.44 93 ALA A C 1
ATOM 700 O O . ALA A 1 93 ? 16.999 2.955 -3.301 1.00 84.44 93 ALA A O 1
ATOM 701 N N . VAL A 1 94 ? 15.104 1.782 -3.607 1.00 78.06 94 VAL A N 1
ATOM 702 C CA . VAL A 1 94 ? 15.368 1.382 -4.999 1.00 78.06 94 VAL A CA 1
ATOM 703 C C . VAL A 1 94 ? 15.610 2.607 -5.884 1.00 78.06 94 VAL A C 1
ATOM 705 O O . VAL A 1 94 ? 16.620 2.695 -6.574 1.00 78.06 94 VAL A O 1
ATOM 708 N N . MET A 1 95 ? 14.754 3.626 -5.777 1.00 72.44 95 MET A N 1
ATOM 709 C CA . MET A 1 95 ? 14.907 4.865 -6.548 1.00 72.44 95 MET A CA 1
ATOM 710 C C . MET A 1 95 ? 16.146 5.689 -6.164 1.00 72.44 95 MET A C 1
ATOM 712 O O . MET A 1 95 ? 16.565 6.578 -6.910 1.00 72.44 95 MET A O 1
ATOM 716 N N . ARG A 1 96 ? 16.689 5.519 -4.953 1.00 71.94 96 ARG A N 1
ATOM 717 C CA . ARG A 1 96 ? 17.949 6.169 -4.557 1.00 71.94 96 ARG A CA 1
ATOM 718 C C . ARG A 1 96 ? 19.140 5.443 -5.171 1.00 71.94 96 ARG A C 1
ATOM 720 O O . ARG A 1 96 ? 20.036 6.118 -5.671 1.00 71.94 96 ARG A O 1
ATOM 727 N N . ASP A 1 97 ? 19.107 4.117 -5.208 1.00 63.50 97 ASP A N 1
ATOM 728 C CA . ASP A 1 97 ? 20.160 3.308 -5.819 1.00 63.50 97 ASP A CA 1
ATOM 729 C C . ASP A 1 97 ? 20.221 3.512 -7.342 1.00 63.50 97 ASP A C 1
ATOM 731 O O . ASP A 1 97 ? 21.304 3.709 -7.888 1.00 63.50 97 ASP A O 1
ATOM 735 N N . GLU A 1 98 ? 19.074 3.620 -8.020 1.00 60.69 98 GLU A N 1
ATOM 736 C CA . GLU A 1 98 ? 19.012 3.952 -9.455 1.00 60.69 98 GLU A CA 1
ATOM 737 C C . GLU A 1 98 ? 19.558 5.352 -9.783 1.00 60.69 98 GLU A C 1
ATOM 739 O O . GLU A 1 98 ? 20.130 5.570 -10.852 1.00 60.69 98 GLU A O 1
ATOM 744 N N . ARG A 1 99 ? 19.411 6.317 -8.863 1.00 60.38 99 ARG A N 1
ATOM 745 C CA . ARG A 1 99 ? 19.958 7.677 -9.023 1.00 60.38 99 ARG A CA 1
ATOM 746 C C . ARG A 1 99 ? 21.451 7.768 -8.714 1.00 60.38 99 ARG A C 1
ATOM 748 O O . ARG A 1 99 ? 22.114 8.626 -9.287 1.00 60.38 99 ARG A O 1
ATOM 755 N N . ASN A 1 100 ? 21.964 6.909 -7.834 1.00 55.97 100 ASN A N 1
ATOM 756 C CA . ASN A 1 100 ? 23.367 6.897 -7.410 1.00 55.97 100 ASN A CA 1
ATOM 757 C C . ASN A 1 100 ? 24.251 5.945 -8.238 1.00 55.97 100 ASN A C 1
ATOM 759 O O . ASN A 1 100 ? 25.472 6.042 -8.166 1.00 55.97 100 ASN A O 1
ATOM 763 N N . GLY A 1 101 ? 23.657 5.029 -9.008 1.00 52.25 101 GLY A N 1
ATOM 764 C CA . GLY A 1 101 ? 24.349 4.091 -9.899 1.00 52.25 101 GLY A CA 1
ATOM 765 C C . GLY A 1 101 ? 24.608 4.611 -11.320 1.00 52.25 101 GLY A C 1
ATOM 766 O O . GLY A 1 101 ? 24.799 3.795 -12.222 1.00 52.25 101 GLY A O 1
ATOM 767 N N . ARG A 1 102 ? 24.578 5.934 -11.534 1.00 45.72 102 ARG A N 1
ATOM 768 C CA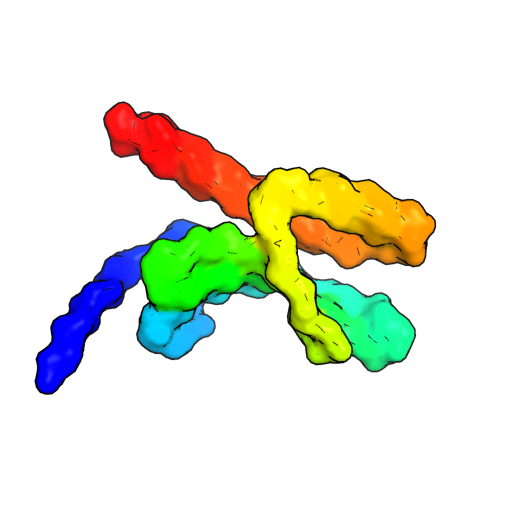 . ARG A 1 102 ? 24.822 6.590 -12.829 1.00 45.72 102 ARG A CA 1
ATOM 769 C C . ARG A 1 102 ? 26.118 7.388 -12.836 1.00 45.72 102 ARG A C 1
ATOM 771 O O . ARG A 1 102 ? 26.345 8.137 -11.862 1.00 45.72 102 ARG A O 1
#

Mean predicted aligned error: 6.31 Å

Nearest PDB structures (foldseek):
  3zm1-assembly1_A  TM=6.818E-01  e=1.965E+00  Homo sapiens
  4ohl-assembly2_B  TM=4.279E-01  e=4.887E+00  Homo sapiens
  2shp-assembly2_B  TM=3.688E-01  e=4.328E+00  Homo sapiens

Sequence (102 aa):
MAERTDGPCPPWCDGDHPADVHRAEIGHTTLEAKTLMVVVLQVGDGEPTVTISGGLYIGLHRDDHDDMVELLTICGQPELARLVRRAAEMLAAVMRDERNGR

Radius of gyration: 14.7 Å; Cα contacts (8 Å, |Δi|>4): 147; chains: 1; bounding box: 38×27×46 Å

Solvent-accessible surface area (backbone atoms only — not comparable to full-atom values): 6055 Å² total; per-residue (Å²): 134,82,83,81,83,77,68,79,77,58,95,75,40,70,81,83,68,64,88,62,43,44,47,23,82,67,48,71,49,75,56,96,93,36,59,36,35,35,28,40,40,25,54,60,95,48,75,76,26,44,29,42,36,63,93,53,82,45,78,40,56,82,88,45,49,65,59,49,30,50,51,29,43,75,72,71,33,55,69,59,20,52,40,50,48,53,44,50,51,53,54,53,51,54,59,48,50,66,66,67,74,108

pLDDT: mean 85.6, std 15.4, range [35.62, 98.19]

Foldseek 3Di:
DDDQPPDPAQPQFPPDDDRQKGKHWLAWDDDPNWIWTWMFIGGHPRDTWTWIDTPDTDTDDLVCLVVVLVVCVVVVNNVVSVSSVVSSVSSVVSVVCVVVVD